Protein AF-A0A9P6AI67-F1 (afdb_monomer_lite)

Structure (mmCIF, N/CA/C/O backbone):
data_AF-A0A9P6AI67-F1
#
_entry.id   AF-A0A9P6AI67-F1
#
loop_
_atom_site.group_PDB
_atom_site.id
_atom_site.type_symbol
_atom_site.label_atom_id
_atom_site.label_alt_id
_atom_site.label_comp_id
_atom_site.label_asym_id
_atom_site.label_entity_id
_atom_site.label_seq_id
_atom_site.pdbx_PDB_ins_code
_atom_site.Cartn_x
_atom_site.Cartn_y
_atom_site.Cartn_z
_atom_site.occupancy
_atom_site.B_iso_or_equiv
_atom_site.auth_seq_id
_atom_site.auth_comp_id
_atom_site.auth_asym_id
_atom_site.auth_atom_id
_atom_site.pdbx_PDB_model_num
ATOM 1 N N . MET A 1 1 ? 10.857 50.944 24.666 1.00 53.03 1 MET A N 1
ATOM 2 C CA . MET A 1 1 ? 10.671 49.624 25.298 1.00 53.03 1 MET A CA 1
ATOM 3 C C . MET A 1 1 ? 11.563 48.684 24.524 1.00 53.03 1 MET A C 1
ATOM 5 O O . MET A 1 1 ? 11.136 48.133 23.521 1.00 53.03 1 MET A O 1
ATOM 9 N N . GLU A 1 2 ? 12.837 48.675 24.899 1.00 52.41 2 GLU A N 1
ATOM 10 C CA . GLU A 1 2 ? 13.837 47.744 24.380 1.00 52.41 2 GLU A CA 1
ATOM 11 C C . GLU A 1 2 ? 13.680 46.448 25.173 1.00 52.41 2 GLU A C 1
ATOM 13 O O . GLU A 1 2 ? 13.618 46.478 26.401 1.00 52.41 2 GLU A O 1
ATOM 18 N N . SER A 1 3 ? 13.492 45.342 24.464 1.00 63.22 3 SER A N 1
ATOM 19 C CA . SER A 1 3 ? 13.407 44.007 25.043 1.00 63.22 3 SER A CA 1
ATOM 20 C C . SER A 1 3 ? 14.804 43.406 24.981 1.00 63.22 3 SER A C 1
ATOM 22 O O . SER A 1 3 ? 15.327 43.195 23.892 1.00 63.22 3 SER A O 1
ATOM 24 N N . GLU A 1 4 ? 15.411 43.223 26.149 1.00 70.81 4 GLU A N 1
ATOM 25 C CA . GLU A 1 4 ? 16.682 42.529 26.335 1.00 70.81 4 GLU A CA 1
ATOM 26 C C . GLU A 1 4 ? 16.502 41.036 26.012 1.00 70.81 4 GLU A C 1
ATOM 28 O O . GLU A 1 4 ? 15.688 40.354 26.636 1.00 70.81 4 GLU A O 1
ATOM 33 N N . ASP A 1 5 ? 17.246 40.556 25.012 1.00 66.62 5 ASP A N 1
ATOM 34 C CA . ASP A 1 5 ? 17.444 39.138 24.710 1.00 66.62 5 ASP A CA 1
ATOM 35 C C . ASP A 1 5 ? 18.454 38.560 25.709 1.00 66.62 5 ASP A C 1
ATOM 37 O O . ASP A 1 5 ? 19.639 38.900 25.685 1.00 66.62 5 ASP A O 1
ATOM 41 N N . THR A 1 6 ? 17.986 37.677 26.589 1.00 65.44 6 THR A N 1
ATOM 42 C CA . THR A 1 6 ? 18.842 36.894 27.483 1.00 65.44 6 THR A CA 1
ATOM 43 C C . THR A 1 6 ? 19.035 35.503 26.879 1.00 65.44 6 THR A C 1
ATOM 45 O O . THR A 1 6 ? 18.182 34.628 27.026 1.00 65.44 6 THR A O 1
ATOM 48 N N . GLU A 1 7 ? 20.150 35.298 26.173 1.00 63.12 7 GLU A N 1
ATOM 49 C CA . GLU A 1 7 ? 20.658 33.962 25.840 1.00 63.12 7 GLU A CA 1
ATOM 50 C C . GLU A 1 7 ? 21.162 33.295 27.129 1.00 63.12 7 GLU A C 1
ATOM 52 O O . GLU A 1 7 ? 22.220 33.645 27.654 1.00 63.12 7 GLU A O 1
ATOM 57 N N . GLU A 1 8 ? 20.399 32.340 27.665 1.00 67.69 8 GLU A N 1
ATOM 58 C CA . GLU A 1 8 ? 20.917 31.414 28.672 1.00 67.69 8 GLU A CA 1
ATOM 59 C C . GLU A 1 8 ? 21.687 30.286 27.980 1.00 67.69 8 GLU A C 1
ATOM 61 O O . GLU A 1 8 ? 21.122 29.362 27.391 1.00 67.69 8 GLU A O 1
ATOM 66 N N . ASP A 1 9 ? 23.007 30.400 28.061 1.00 67.69 9 ASP A N 1
ATOM 67 C CA . ASP A 1 9 ? 23.987 29.422 27.614 1.00 67.69 9 ASP A CA 1
ATOM 68 C C . ASP A 1 9 ? 23.998 28.242 28.608 1.00 67.69 9 ASP A C 1
ATOM 70 O O . ASP A 1 9 ? 24.530 28.333 29.718 1.00 67.69 9 ASP A O 1
ATOM 74 N N . ILE A 1 10 ? 23.326 27.142 28.253 1.00 74.75 10 ILE A N 1
ATOM 75 C CA . ILE A 1 10 ? 23.282 25.920 29.068 1.00 74.75 10 ILE A CA 1
ATOM 76 C C . ILE A 1 10 ? 24.572 25.128 28.809 1.00 74.75 10 ILE A C 1
ATOM 78 O O . ILE A 1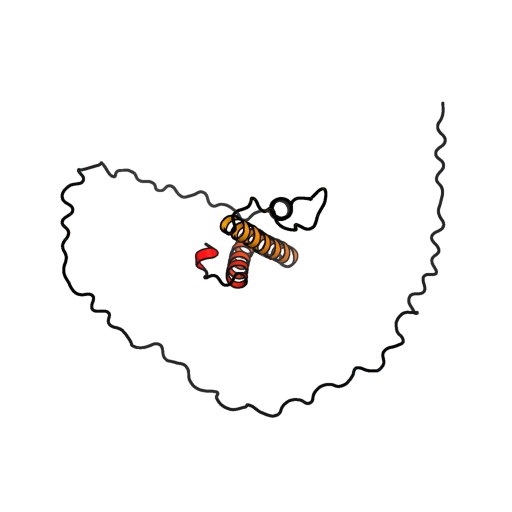 10 ? 24.757 24.630 27.693 1.00 74.75 10 ILE A O 1
ATOM 82 N N . PRO A 1 11 ? 25.451 24.930 29.809 1.00 70.38 11 PRO A N 1
ATOM 83 C CA . PRO A 1 11 ? 26.644 24.117 29.630 1.00 70.38 11 PRO A CA 1
ATOM 84 C C . PRO A 1 11 ? 26.252 22.648 29.417 1.00 70.38 11 PRO A C 1
ATOM 86 O O . PRO A 1 11 ? 25.766 21.968 30.320 1.00 70.38 11 PRO A O 1
ATOM 89 N N . MET A 1 12 ? 26.468 22.162 28.195 1.00 66.06 12 MET A N 1
ATOM 90 C CA . MET A 1 12 ? 26.442 20.741 27.848 1.00 66.06 12 MET A CA 1
ATOM 91 C C . MET A 1 12 ? 27.617 20.039 28.530 1.00 66.06 12 MET A C 1
ATOM 93 O O . MET A 1 12 ? 28.769 20.231 28.147 1.00 66.06 12 MET A O 1
ATOM 97 N N . ASP A 1 13 ? 27.304 19.227 29.533 1.00 67.44 13 ASP A N 1
ATOM 98 C CA . ASP A 1 13 ? 28.244 18.376 30.258 1.00 67.44 13 ASP A CA 1
ATOM 99 C C . ASP A 1 13 ? 28.733 17.224 29.344 1.00 67.44 13 ASP A C 1
ATOM 101 O O . ASP A 1 13 ? 27.916 16.399 28.914 1.00 67.44 13 ASP A O 1
ATOM 105 N N . PRO A 1 14 ? 30.026 17.155 28.963 1.00 65.50 14 PRO A N 1
ATOM 106 C CA . PRO A 1 14 ? 30.504 16.196 27.967 1.00 65.50 14 PRO A CA 1
ATOM 107 C C . PRO A 1 14 ? 30.883 14.817 28.536 1.00 65.50 14 PRO A C 1
ATOM 109 O O . PRO A 1 14 ? 31.347 13.964 27.778 1.00 65.50 14 PRO A O 1
ATOM 112 N N . GLU A 1 15 ? 30.672 14.541 29.825 1.00 56.88 15 GLU A N 1
ATOM 113 C CA . GLU A 1 15 ? 31.110 13.281 30.451 1.00 56.88 15 GLU A CA 1
ATOM 114 C C . GLU A 1 15 ? 30.028 12.191 30.547 1.00 56.88 15 GLU A C 1
ATOM 116 O O . GLU A 1 15 ? 29.959 11.431 31.515 1.00 56.88 15 GLU A O 1
ATOM 121 N N . LEU A 1 16 ? 29.218 12.010 29.496 1.00 57.00 16 LEU A N 1
ATOM 122 C CA . LEU A 1 16 ? 28.454 10.766 29.342 1.00 57.00 16 LEU A CA 1
ATOM 123 C C . LEU A 1 16 ? 29.352 9.666 28.754 1.00 57.00 16 LEU A C 1
ATOM 125 O O . LEU A 1 16 ? 29.384 9.388 27.552 1.00 57.00 16 LEU A O 1
ATOM 129 N N . SER A 1 17 ? 30.117 9.088 29.679 1.00 55.44 17 SER A N 1
ATOM 130 C CA . SER A 1 17 ? 30.922 7.872 29.589 1.00 55.44 17 SER A CA 1
ATOM 131 C C . SER A 1 17 ? 30.276 6.794 28.709 1.00 55.44 17 SER A C 1
ATOM 133 O O . SER A 1 17 ? 29.224 6.236 29.027 1.00 55.44 17 SER A O 1
ATOM 135 N N . LYS A 1 18 ? 30.933 6.490 27.584 1.00 55.94 18 LYS A N 1
ATOM 136 C CA . LYS A 1 18 ? 30.504 5.487 26.595 1.00 55.94 18 LYS A CA 1
ATOM 137 C C . LYS A 1 18 ? 30.860 4.047 26.984 1.00 55.94 18 LYS A C 1
ATOM 139 O O . LYS A 1 18 ? 30.523 3.129 26.243 1.00 55.94 18 LYS A O 1
ATOM 144 N N . ASP A 1 19 ? 31.454 3.834 28.157 1.00 53.12 19 ASP A N 1
ATOM 145 C CA . ASP A 1 19 ? 32.083 2.552 28.496 1.00 53.12 19 ASP A CA 1
ATOM 146 C C . ASP A 1 19 ? 31.333 1.741 29.571 1.00 53.12 19 ASP A C 1
ATOM 148 O O . ASP A 1 19 ? 31.805 0.690 29.997 1.00 53.12 19 ASP A O 1
ATOM 152 N N . SER A 1 20 ? 30.135 2.165 29.995 1.00 54.81 20 SER A N 1
ATOM 153 C CA . SER A 1 20 ? 29.427 1.533 31.126 1.00 54.81 20 SER A CA 1
ATOM 154 C C . SER A 1 20 ? 28.249 0.609 30.764 1.00 54.81 20 SER A C 1
ATOM 156 O O . SER A 1 20 ? 27.449 0.285 31.643 1.00 54.81 20 SER A O 1
ATOM 158 N N . TYR A 1 21 ? 28.108 0.142 29.518 1.00 50.09 21 TYR A N 1
ATOM 159 C CA . TYR A 1 21 ? 27.012 -0.786 29.166 1.00 50.09 21 TYR A CA 1
ATOM 160 C C . TYR A 1 21 ? 27.444 -2.007 28.347 1.00 50.09 21 TYR A C 1
ATOM 162 O O . TYR A 1 21 ? 26.708 -2.504 27.499 1.00 50.09 21 TYR A O 1
ATOM 170 N N . ILE A 1 22 ? 28.650 -2.517 28.607 1.00 57.12 22 ILE A N 1
ATOM 171 C CA . ILE A 1 22 ? 29.071 -3.846 28.145 1.00 57.12 22 ILE A CA 1
ATOM 172 C C . ILE A 1 22 ? 29.644 -4.608 29.340 1.00 57.12 22 ILE A C 1
ATOM 174 O O . ILE A 1 22 ? 30.840 -4.844 29.447 1.00 57.12 22 ILE A O 1
ATOM 178 N N . SER A 1 23 ? 28.789 -4.964 30.292 1.00 59.41 23 SER A N 1
ATOM 179 C CA . SER A 1 23 ? 29.077 -6.042 31.236 1.00 59.41 23 SER A CA 1
ATOM 180 C C . SER A 1 23 ? 27.775 -6.483 31.884 1.00 59.41 23 SER A C 1
ATOM 182 O O . SER A 1 23 ? 26.933 -5.645 32.183 1.00 59.41 23 SER A O 1
ATOM 184 N N . MET A 1 24 ? 27.653 -7.788 32.124 1.00 57.41 24 MET A N 1
ATOM 185 C CA . MET A 1 24 ? 26.503 -8.518 32.681 1.00 57.41 24 MET A CA 1
ATOM 186 C C . MET A 1 24 ? 25.534 -9.128 31.659 1.00 57.41 24 MET A C 1
ATOM 188 O O . MET A 1 24 ? 24.360 -8.807 31.674 1.00 57.41 24 MET A O 1
ATOM 192 N N . HIS A 1 25 ? 26.008 -10.062 30.824 1.00 55.72 25 HIS A N 1
ATOM 193 C CA . HIS A 1 25 ? 25.280 -11.313 30.521 1.00 55.72 25 HIS A CA 1
ATOM 194 C C . HIS A 1 25 ? 26.238 -12.344 29.881 1.00 55.72 25 HIS A C 1
ATOM 196 O O . HIS A 1 25 ? 26.369 -12.373 28.659 1.00 55.72 25 HIS A O 1
ATOM 202 N N . PRO A 1 26 ? 26.928 -13.195 30.668 1.00 58.69 26 PRO A N 1
ATOM 203 C CA . PRO A 1 26 ? 27.791 -14.247 30.135 1.00 58.69 26 PRO A CA 1
ATOM 204 C C . PRO A 1 26 ? 27.104 -15.621 30.036 1.00 58.69 26 PRO A C 1
ATOM 206 O O . PRO A 1 26 ? 27.796 -16.624 30.074 1.00 58.69 26 PRO A O 1
ATOM 209 N N . ASP A 1 27 ? 25.777 -15.702 29.889 1.00 53.28 27 ASP A N 1
ATOM 210 C CA . ASP A 1 27 ? 25.066 -16.991 29.906 1.00 53.28 27 ASP A CA 1
ATOM 211 C C . ASP A 1 27 ? 23.937 -17.053 28.874 1.00 53.28 27 ASP A C 1
ATOM 213 O O . ASP A 1 27 ? 22.783 -16.971 29.257 1.00 53.28 27 ASP A O 1
ATOM 217 N N . LEU A 1 28 ? 24.242 -17.194 27.575 1.00 51.19 28 LEU A N 1
ATOM 218 C CA . LEU A 1 28 ? 23.347 -17.825 26.577 1.00 51.19 28 LEU A CA 1
ATOM 219 C C . LEU A 1 28 ? 24.123 -18.341 25.336 1.00 51.19 28 LEU A C 1
ATOM 221 O O . LEU A 1 28 ? 23.606 -18.348 24.219 1.00 51.19 28 LEU A O 1
ATOM 225 N N . LEU A 1 29 ? 25.363 -18.822 25.504 1.00 54.88 29 LEU A N 1
ATOM 226 C CA . LEU A 1 29 ? 26.016 -19.662 24.489 1.00 54.88 29 LEU A CA 1
ATOM 227 C C . LEU A 1 29 ? 25.696 -21.136 24.774 1.00 54.88 29 LEU A C 1
ATOM 229 O O . LEU A 1 29 ? 26.468 -21.877 25.372 1.00 54.88 29 LEU A O 1
ATOM 233 N N . THR A 1 30 ? 24.527 -21.584 24.334 1.00 55.28 30 THR A N 1
ATOM 234 C CA . THR A 1 30 ? 24.307 -23.002 24.033 1.00 55.28 30 THR A CA 1
ATOM 235 C C . THR A 1 30 ? 23.730 -23.062 22.633 1.00 55.28 30 THR A C 1
ATOM 237 O O . THR A 1 30 ? 22.525 -22.986 22.415 1.00 55.28 30 THR A O 1
ATOM 240 N N . SER A 1 31 ? 24.646 -23.128 21.667 1.00 53.66 31 SER A N 1
ATOM 241 C CA . SER A 1 31 ? 24.336 -23.541 20.306 1.00 53.66 31 SER A CA 1
ATOM 242 C C . SER A 1 31 ? 23.697 -24.929 20.371 1.00 53.66 31 SER A C 1
ATOM 244 O O . SER A 1 31 ? 24.324 -25.838 20.922 1.00 53.66 31 SER A O 1
ATOM 246 N N . PRO A 1 32 ? 22.493 -25.141 19.815 1.00 70.75 32 PRO A N 1
ATOM 247 C CA . PRO A 1 32 ? 22.003 -26.492 19.612 1.00 70.75 32 PRO A CA 1
ATOM 248 C C . PRO A 1 32 ? 22.970 -27.244 18.677 1.00 70.75 32 PRO A C 1
ATOM 250 O O . PRO A 1 32 ? 23.562 -26.629 17.780 1.00 70.75 32 PRO A O 1
ATOM 253 N N . PRO A 1 33 ? 23.174 -28.555 18.885 1.00 71.31 33 PRO A N 1
ATOM 254 C CA . PRO A 1 33 ? 24.014 -29.357 18.008 1.00 71.31 33 PRO A CA 1
ATOM 255 C C . PRO A 1 33 ? 23.436 -29.375 16.582 1.00 71.31 33 PRO A C 1
ATOM 257 O O . PRO A 1 33 ? 22.210 -29.377 16.417 1.00 71.31 33 PRO A O 1
ATOM 260 N N . PRO A 1 34 ? 24.284 -29.417 15.538 1.00 60.16 34 PRO A N 1
ATOM 261 C CA . PRO A 1 34 ? 23.811 -29.612 14.177 1.00 60.16 34 PRO A CA 1
ATOM 262 C C . PRO A 1 34 ? 23.121 -30.976 14.085 1.00 60.16 34 PRO A C 1
ATOM 264 O O . PRO A 1 34 ? 23.729 -32.012 14.354 1.00 60.16 34 PRO A O 1
ATOM 267 N N . SER A 1 35 ? 21.836 -30.970 13.724 1.00 64.19 35 SER A N 1
ATOM 268 C CA . SER A 1 35 ? 21.101 -32.200 13.428 1.00 64.19 35 SER A CA 1
ATOM 269 C C . SER A 1 35 ? 21.810 -32.965 12.307 1.00 64.19 35 SER A C 1
ATOM 271 O O . SER A 1 35 ? 22.038 -32.392 11.236 1.00 64.19 35 SER A O 1
ATOM 273 N N . PRO A 1 36 ? 22.154 -34.246 12.511 1.00 57.78 36 PRO A N 1
ATOM 274 C CA . PRO A 1 36 ? 22.704 -35.065 11.454 1.00 57.78 36 PRO A CA 1
ATOM 275 C C . PRO A 1 36 ? 21.596 -35.469 10.475 1.00 57.78 36 PRO A C 1
ATOM 277 O O . PRO A 1 36 ? 20.581 -36.042 10.855 1.00 57.78 36 PRO A O 1
ATOM 280 N N . ALA A 1 37 ? 21.862 -35.195 9.200 1.00 47.56 37 ALA A N 1
ATOM 281 C CA . ALA A 1 37 ? 21.447 -35.990 8.049 1.00 47.56 37 ALA A CA 1
ATOM 282 C C . ALA A 1 37 ? 19.940 -36.268 7.857 1.00 47.56 37 ALA A C 1
ATOM 284 O O . ALA A 1 37 ? 19.425 -37.320 8.220 1.00 47.56 37 ALA A O 1
ATOM 285 N N . LEU A 1 38 ? 19.299 -35.420 7.049 1.00 47.22 38 LEU A N 1
ATOM 286 C CA . LEU A 1 38 ? 18.366 -35.893 6.020 1.00 47.22 38 LEU A CA 1
ATOM 287 C C . LEU A 1 38 ? 18.925 -35.526 4.640 1.00 47.22 38 LEU A C 1
ATOM 289 O O . LEU A 1 38 ? 18.452 -34.625 3.959 1.00 47.22 38 LEU A O 1
ATOM 293 N N . SER A 1 39 ? 19.990 -36.229 4.252 1.00 53.44 39 SER A N 1
ATOM 294 C CA . SER A 1 39 ? 20.374 -36.396 2.849 1.00 53.44 39 SER A CA 1
ATOM 295 C C . SER A 1 39 ? 19.670 -37.631 2.304 1.00 53.44 39 SER A C 1
ATOM 297 O O . SER A 1 39 ? 20.277 -38.692 2.275 1.00 53.44 39 SER A O 1
ATOM 299 N N . VAL A 1 40 ? 18.403 -37.515 1.899 1.00 56.28 40 VAL A N 1
ATOM 300 C CA . VAL A 1 40 ? 17.750 -38.492 1.013 1.00 56.28 40 VAL A CA 1
ATOM 301 C C . VAL A 1 40 ? 16.705 -37.754 0.163 1.00 56.28 40 VAL A C 1
ATOM 303 O O . VAL A 1 40 ? 15.828 -37.083 0.695 1.00 56.28 40 VAL A O 1
ATOM 306 N N . MET A 1 41 ? 16.817 -37.939 -1.155 1.00 50.19 41 MET A N 1
ATOM 307 C CA . MET A 1 41 ? 15.903 -37.549 -2.245 1.00 50.19 41 MET A CA 1
ATOM 308 C C . MET A 1 41 ? 16.116 -36.174 -2.895 1.00 50.19 41 MET A C 1
ATOM 310 O O . MET A 1 41 ? 15.227 -35.331 -2.975 1.00 50.19 41 MET A O 1
ATOM 314 N N . LEU A 1 42 ? 17.299 -36.024 -3.495 1.00 56.47 42 LEU A N 1
ATOM 315 C CA . LEU A 1 42 ? 17.361 -35.548 -4.876 1.00 56.47 42 LEU A CA 1
ATOM 316 C C . LEU A 1 42 ? 16.634 -36.583 -5.766 1.00 56.47 42 LEU A C 1
ATOM 318 O O . LEU A 1 42 ? 16.757 -37.776 -5.505 1.00 56.47 42 LEU A O 1
ATOM 322 N N . GLU A 1 43 ? 15.934 -36.108 -6.798 1.00 52.44 43 GLU A N 1
ATOM 323 C CA . GLU A 1 43 ? 15.189 -36.852 -7.838 1.00 52.44 43 GLU A CA 1
ATOM 324 C C . GLU A 1 43 ? 13.668 -36.982 -7.657 1.00 52.44 43 GLU A C 1
ATOM 326 O O . GLU A 1 43 ? 13.148 -37.957 -7.125 1.00 52.44 43 GLU A O 1
ATOM 331 N N . ARG A 1 44 ? 12.929 -36.034 -8.241 1.00 43.09 44 ARG A N 1
ATOM 332 C CA . ARG A 1 44 ? 12.163 -36.273 -9.480 1.00 43.09 44 ARG A CA 1
ATOM 333 C C . ARG A 1 44 ? 11.443 -34.989 -9.877 1.00 43.09 44 ARG A C 1
ATOM 335 O O . ARG A 1 44 ? 10.503 -34.562 -9.217 1.00 43.09 44 ARG A O 1
ATOM 342 N N . SER A 1 45 ? 11.873 -34.398 -10.985 1.00 50.41 45 SER A N 1
ATOM 343 C CA . SER A 1 45 ? 11.073 -33.430 -11.728 1.00 50.41 45 SER A CA 1
ATOM 344 C C . SER A 1 45 ? 9.774 -34.106 -12.184 1.00 50.41 45 SER A C 1
ATOM 346 O O . SER A 1 45 ? 9.858 -35.117 -12.887 1.00 50.41 45 SER A O 1
ATOM 348 N N . PRO A 1 46 ? 8.579 -33.600 -11.841 1.00 51.56 46 PRO A N 1
ATOM 349 C CA . PRO A 1 46 ? 7.381 -33.978 -12.568 1.00 51.56 46 PRO A CA 1
ATOM 350 C C . PRO A 1 46 ? 7.426 -33.291 -13.940 1.00 51.56 46 PRO A C 1
ATOM 352 O O . PRO A 1 46 ? 7.302 -32.073 -14.054 1.00 51.56 46 PRO A O 1
ATOM 355 N N . SER A 1 47 ? 7.678 -34.098 -14.971 1.00 48.22 47 SER A N 1
ATOM 356 C CA . SER A 1 47 ? 7.395 -33.775 -16.371 1.00 48.22 47 SER A CA 1
ATOM 357 C C . SER A 1 47 ? 5.928 -33.348 -16.479 1.00 48.22 47 SER A C 1
ATOM 359 O O . SER A 1 47 ? 5.032 -34.046 -16.006 1.00 48.22 47 SER A O 1
ATOM 361 N N . VAL A 1 48 ? 5.706 -32.157 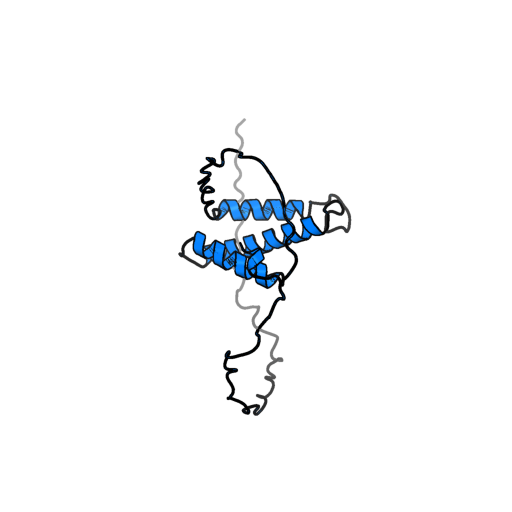-17.035 1.00 53.88 48 VAL A N 1
ATOM 362 C CA . VAL A 1 48 ? 4.383 -31.597 -17.321 1.00 53.88 48 VAL A CA 1
ATOM 363 C C . VAL A 1 48 ? 4.037 -31.983 -18.750 1.00 53.88 48 VAL A C 1
ATOM 365 O O . VAL A 1 48 ? 4.055 -31.146 -19.640 1.00 53.88 48 VAL A O 1
ATOM 368 N N . ASP A 1 49 ? 3.771 -33.264 -18.968 1.00 55.19 49 ASP A N 1
ATOM 369 C CA . ASP A 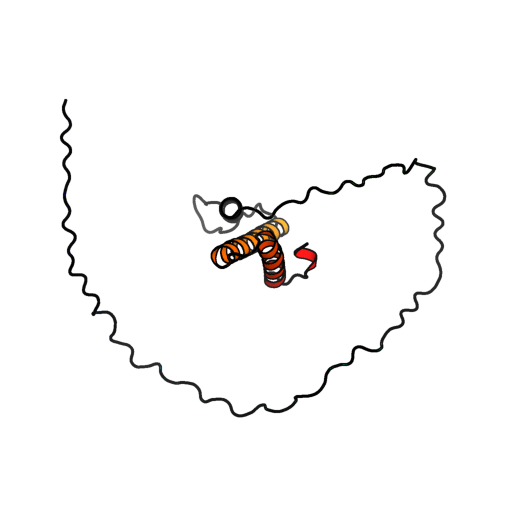1 49 ? 3.168 -33.747 -20.202 1.00 55.19 49 ASP A CA 1
ATOM 370 C C . ASP A 1 49 ? 2.046 -34.723 -19.834 1.00 55.19 49 ASP A C 1
ATOM 372 O O . ASP A 1 49 ? 2.265 -35.698 -19.116 1.00 55.19 49 ASP A O 1
ATOM 376 N N . HIS A 1 50 ? 0.858 -34.436 -20.371 1.00 52.81 50 HIS A N 1
ATOM 377 C CA . HIS A 1 50 ? -0.417 -35.159 -20.277 1.00 52.81 50 HIS A CA 1
ATOM 378 C C . HIS A 1 50 ? -1.338 -34.913 -19.074 1.00 52.81 50 HIS A C 1
ATOM 380 O O . HIS A 1 50 ? -0.896 -34.830 -17.934 1.00 52.81 50 HIS A O 1
ATOM 386 N N . ILE A 1 51 ? -2.648 -34.954 -19.404 1.00 42.56 51 ILE A N 1
ATOM 387 C CA . ILE A 1 51 ? -3.879 -34.913 -18.578 1.00 42.56 51 ILE A CA 1
ATOM 388 C C . ILE A 1 51 ? -4.471 -33.480 -18.551 1.00 42.56 51 ILE A C 1
ATOM 390 O O . ILE A 1 51 ? -3.890 -32.605 -17.927 1.00 42.56 51 ILE A O 1
ATOM 394 N N . LEU A 1 52 ? -5.581 -33.087 -19.198 1.00 51.50 52 LEU A N 1
ATOM 395 C CA . LEU A 1 52 ? -6.766 -33.699 -19.842 1.00 51.50 52 LEU A CA 1
ATOM 396 C C . LEU A 1 52 ? -7.234 -32.709 -20.937 1.00 51.50 52 LEU A C 1
ATOM 398 O O . LEU A 1 52 ? -7.230 -31.504 -20.701 1.00 51.50 52 LEU A O 1
ATOM 402 N N . ASP A 1 53 ? -7.504 -33.089 -22.185 1.00 51.53 53 ASP A N 1
ATOM 403 C CA . ASP A 1 53 ? -8.726 -33.760 -22.666 1.00 51.53 53 ASP A CA 1
ATOM 404 C C . ASP A 1 53 ? -10.010 -33.402 -21.897 1.00 51.53 53 ASP A C 1
ATOM 406 O O . ASP A 1 53 ? -10.575 -34.211 -21.167 1.00 51.53 53 ASP A O 1
ATOM 410 N N . ASN A 1 54 ? -10.457 -32.154 -22.055 1.00 46.19 54 ASN A N 1
ATOM 411 C CA . ASN A 1 54 ? -11.831 -31.765 -21.759 1.00 46.19 54 ASN A CA 1
ATOM 412 C C . ASN A 1 54 ? -12.614 -31.718 -23.071 1.00 46.19 54 ASN A C 1
ATOM 414 O O . ASN A 1 54 ? -12.752 -30.665 -23.699 1.00 46.19 54 ASN A O 1
ATOM 418 N N . GLY A 1 55 ? -13.154 -32.874 -23.453 1.00 49.66 55 GLY A N 1
ATOM 419 C CA . GLY A 1 55 ? -14.350 -32.929 -24.277 1.00 49.66 55 GLY A CA 1
ATOM 420 C C . GLY A 1 55 ? -15.485 -32.204 -23.557 1.00 49.66 55 GLY A C 1
ATOM 421 O O . GLY A 1 55 ? -16.085 -32.740 -22.628 1.00 49.66 55 GLY A O 1
ATOM 422 N N . ILE A 1 56 ? -15.767 -30.972 -23.979 1.00 44.34 56 ILE A N 1
ATOM 423 C CA . ILE A 1 56 ? -17.036 -30.310 -23.689 1.00 44.34 56 ILE A CA 1
ATOM 424 C C . ILE A 1 56 ? -17.945 -30.596 -24.875 1.00 44.34 56 ILE A C 1
ATOM 426 O O . ILE A 1 56 ? -17.660 -30.243 -26.019 1.00 44.34 56 ILE A O 1
ATOM 430 N N . LEU A 1 57 ? -18.993 -31.341 -24.546 1.00 48.28 57 LEU A N 1
ATOM 431 C CA . LEU A 1 57 ? -20.069 -31.784 -25.406 1.00 48.28 57 LEU A CA 1
ATOM 432 C C . LEU A 1 57 ? -20.741 -30.605 -26.114 1.00 48.28 57 LEU A C 1
ATOM 434 O O . LEU A 1 57 ? -20.898 -29.519 -25.564 1.00 48.28 57 LEU A O 1
ATOM 438 N N . ALA A 1 58 ? -21.136 -30.890 -27.349 1.00 46.22 58 ALA A N 1
ATOM 439 C CA . ALA A 1 58 ? -22.028 -30.097 -28.168 1.00 46.22 58 ALA A CA 1
ATOM 440 C C . ALA A 1 58 ? -23.421 -29.921 -27.534 1.00 46.22 58 ALA A C 1
ATOM 442 O O . ALA A 1 58 ? -23.841 -30.744 -26.720 1.00 46.22 58 ALA A O 1
ATOM 443 N N . ALA A 1 59 ? -24.132 -28.918 -28.066 1.00 51.25 59 ALA A N 1
ATOM 444 C CA . ALA A 1 59 ? -25.488 -28.452 -27.753 1.00 51.25 59 ALA A CA 1
ATOM 445 C C . ALA A 1 59 ? -25.558 -27.676 -26.425 1.00 51.25 59 ALA A C 1
ATOM 447 O O . ALA A 1 59 ? -25.180 -28.185 -25.383 1.00 51.25 59 ALA A O 1
ATOM 448 N N . GLU A 1 60 ? -25.968 -26.409 -26.399 1.00 52.41 60 GLU A N 1
ATOM 449 C CA . GLU A 1 60 ? -27.207 -25.895 -26.985 1.00 52.41 60 GLU A CA 1
ATOM 450 C C . GLU A 1 60 ? -26.992 -24.583 -27.762 1.00 52.41 60 GLU A C 1
ATOM 452 O O . GLU A 1 60 ? -26.367 -23.633 -27.289 1.00 52.41 60 GLU A O 1
ATOM 457 N N . GLU A 1 61 ? -27.517 -24.555 -28.988 1.00 52.31 61 GLU A N 1
ATOM 458 C CA . GLU A 1 61 ? -27.690 -23.351 -29.795 1.00 52.31 61 GLU A CA 1
ATOM 459 C C . GLU A 1 61 ? -28.831 -22.515 -29.201 1.00 52.31 61 GLU A C 1
ATOM 461 O O . GLU A 1 61 ? -29.988 -22.646 -29.600 1.00 52.31 61 GLU A O 1
ATOM 466 N N . GLU A 1 62 ? -28.522 -21.636 -28.248 1.00 54.78 62 GLU A N 1
ATOM 467 C CA . GLU A 1 62 ? -29.410 -20.510 -27.957 1.00 54.78 62 GLU A CA 1
ATOM 468 C C . GLU A 1 62 ? -29.157 -19.396 -28.974 1.00 54.78 62 GLU A C 1
ATOM 470 O O . GLU A 1 62 ? -28.272 -18.546 -28.859 1.00 54.78 62 GLU A O 1
ATOM 475 N N . ASN A 1 63 ? -29.966 -19.480 -30.024 1.00 47.69 63 ASN A N 1
ATOM 476 C CA . ASN A 1 63 ? -30.263 -18.454 -31.001 1.00 47.69 63 ASN A CA 1
ATOM 477 C C . ASN A 1 63 ? -30.738 -17.160 -30.306 1.00 47.69 63 ASN A C 1
ATOM 479 O O . ASN A 1 63 ? -31.917 -17.010 -29.984 1.00 47.69 63 ASN A O 1
ATOM 483 N N . TYR A 1 64 ? -29.824 -16.212 -30.089 1.00 49.56 64 TYR A N 1
ATOM 484 C CA . TYR A 1 64 ? -30.184 -14.816 -29.843 1.00 49.56 64 TYR A CA 1
ATOM 485 C C . TYR A 1 64 ? -30.396 -14.123 -31.186 1.00 49.56 64 TYR A C 1
ATOM 487 O O . TYR A 1 64 ? -29.513 -13.450 -31.721 1.00 49.56 64 TYR A O 1
ATOM 495 N N . ASP A 1 65 ? -31.598 -14.301 -31.720 1.00 46.94 65 ASP A N 1
ATOM 496 C CA . ASP A 1 65 ? -32.117 -13.471 -32.790 1.00 46.94 65 ASP A CA 1
ATOM 497 C C . ASP A 1 65 ? -32.055 -11.989 -32.377 1.00 46.94 65 ASP A C 1
ATOM 499 O O . ASP A 1 65 ? -32.675 -11.552 -31.407 1.00 46.94 65 ASP A O 1
ATOM 503 N N . ASN A 1 66 ? -31.365 -11.209 -33.208 1.00 55.03 66 ASN A N 1
ATOM 504 C CA . ASN A 1 66 ? -31.728 -9.833 -33.526 1.00 55.03 66 ASN A CA 1
ATOM 505 C C . ASN A 1 66 ? -31.574 -8.781 -32.405 1.00 55.03 66 ASN A C 1
ATOM 507 O O . ASN A 1 66 ? -32.551 -8.209 -31.922 1.00 55.03 66 ASN A O 1
ATOM 511 N N . PHE A 1 67 ? -30.331 -8.400 -32.102 1.00 48.94 67 PHE A N 1
ATOM 512 C CA . PHE A 1 67 ? -30.055 -7.001 -31.764 1.00 48.94 67 PHE A CA 1
ATOM 513 C C . PHE A 1 67 ? -29.573 -6.306 -33.029 1.00 48.94 67 PHE A C 1
ATOM 515 O O . PHE A 1 67 ? -28.491 -6.592 -33.535 1.00 48.94 67 PHE A O 1
ATOM 522 N N . GLY A 1 68 ? -30.458 -5.466 -33.564 1.00 53.84 68 GLY A N 1
ATOM 523 C CA . GLY A 1 68 ? -30.289 -4.785 -34.833 1.00 53.84 68 GLY A CA 1
ATOM 524 C C . GLY A 1 68 ? -28.961 -4.050 -34.955 1.00 53.84 68 GLY A C 1
ATOM 525 O O . GLY A 1 68 ? -28.368 -3.646 -33.957 1.00 53.84 68 GLY A O 1
ATOM 526 N N . ASP A 1 69 ? -28.566 -3.887 -36.216 1.00 52.97 69 ASP A N 1
ATOM 527 C CA . ASP A 1 69 ? -27.534 -3.001 -36.754 1.00 52.97 69 ASP A CA 1
ATOM 528 C C . ASP A 1 69 ? -27.432 -1.683 -35.960 1.00 52.97 69 ASP A C 1
ATOM 530 O O . ASP A 1 69 ? -28.000 -0.646 -36.309 1.00 52.97 69 ASP A O 1
ATOM 534 N N . VAL A 1 70 ? -26.721 -1.728 -34.834 1.00 61.97 70 VAL A N 1
ATOM 535 C CA . VAL A 1 70 ? -26.218 -0.555 -34.141 1.00 61.97 70 VAL A CA 1
ATOM 536 C C . VAL A 1 70 ? -24.820 -0.386 -34.687 1.00 61.97 70 VAL A C 1
ATOM 538 O O . VAL A 1 70 ? -23.928 -1.203 -34.456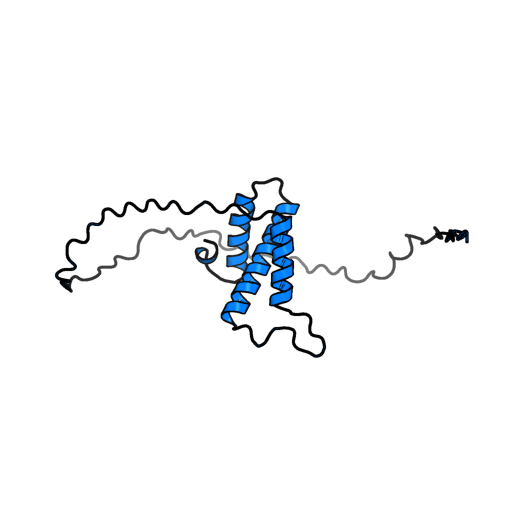 1.00 61.97 70 VAL A O 1
ATOM 541 N N . ASP A 1 71 ? -24.694 0.652 -35.499 1.00 57.06 71 ASP A N 1
ATOM 542 C CA . ASP A 1 71 ? -23.491 1.105 -36.169 1.00 57.06 71 ASP A CA 1
ATOM 543 C C . ASP A 1 71 ? -22.298 1.071 -35.192 1.00 57.06 71 ASP A C 1
ATOM 545 O O . ASP A 1 71 ? -22.055 1.994 -34.410 1.00 57.06 71 ASP A O 1
ATOM 549 N N . THR A 1 72 ? -21.566 -0.051 -35.178 1.00 57.25 72 THR A N 1
ATOM 550 C CA . THR A 1 72 ? -20.425 -0.302 -34.284 1.00 57.25 72 THR A CA 1
ATOM 551 C C . THR A 1 72 ? -19.181 0.346 -34.892 1.00 57.25 72 THR A C 1
ATOM 553 O O . THR A 1 72 ? -18.104 -0.232 -34.980 1.00 57.25 72 THR A O 1
ATOM 556 N N . SER A 1 73 ? -19.323 1.602 -35.309 1.00 56.66 73 SER A N 1
ATOM 557 C CA . SER A 1 73 ? -18.228 2.501 -35.665 1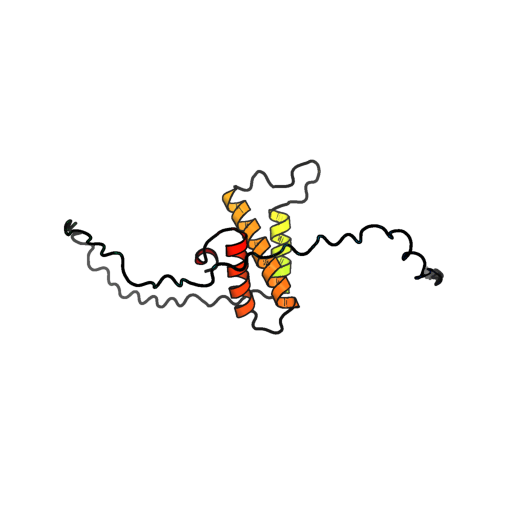.00 56.66 73 SER A CA 1
ATOM 558 C C . SER A 1 73 ? -17.766 3.290 -34.429 1.00 56.66 73 SER A C 1
ATOM 560 O O . SER A 1 73 ? -17.376 4.457 -34.500 1.00 56.66 73 SER A O 1
ATOM 562 N N . LEU A 1 74 ? -17.782 2.657 -33.257 1.00 57.75 74 LEU A N 1
ATOM 563 C CA . LEU A 1 74 ? -17.202 3.217 -32.049 1.00 57.75 74 LEU A CA 1
ATOM 564 C C . LEU A 1 74 ? -15.798 2.637 -31.888 1.00 57.75 74 LEU A C 1
ATOM 566 O O . LEU A 1 74 ? -15.535 1.771 -31.057 1.00 57.75 74 LEU A O 1
ATOM 570 N N . SER A 1 75 ? -14.887 3.127 -32.735 1.00 55.84 75 SER A N 1
ATOM 571 C CA . SER A 1 75 ? -13.437 2.962 -32.594 1.00 55.84 75 SER A CA 1
ATOM 572 C C . SER A 1 75 ? -12.972 3.652 -31.304 1.00 55.84 75 SER A C 1
ATOM 574 O O . SER A 1 75 ? -12.296 4.682 -31.305 1.00 55.84 75 SER A O 1
ATOM 576 N N . HIS A 1 76 ? -13.336 3.082 -30.162 1.00 59.75 76 HIS A N 1
ATOM 577 C CA . HIS A 1 76 ? -12.783 3.407 -28.865 1.00 59.75 76 HIS A CA 1
ATOM 578 C C . HIS A 1 76 ? -11.446 2.690 -28.713 1.00 59.75 76 HIS A C 1
ATOM 580 O O . HIS A 1 76 ? -11.251 1.841 -27.848 1.00 59.75 76 HIS A O 1
ATOM 586 N N . SER A 1 77 ? -10.455 3.137 -29.490 1.00 55.28 77 SER A N 1
ATOM 587 C CA . SER A 1 77 ? -9.080 3.142 -28.991 1.00 55.28 77 SER A CA 1
ATOM 588 C C . SER A 1 77 ? -8.982 4.216 -27.901 1.00 55.28 77 SER A C 1
ATOM 590 O O . SER A 1 77 ? -8.236 5.187 -28.005 1.00 55.28 77 SER A O 1
ATOM 592 N N . THR A 1 78 ? -9.783 4.084 -26.841 1.00 61.50 78 THR A N 1
ATOM 593 C CA . THR A 1 78 ? -9.605 4.848 -25.612 1.00 61.50 78 THR A CA 1
ATOM 594 C C . THR A 1 78 ? -8.406 4.226 -24.924 1.00 61.50 78 THR A C 1
ATOM 596 O O . THR A 1 78 ? -8.537 3.395 -24.022 1.00 61.50 78 THR A O 1
ATOM 599 N N . LYS A 1 79 ? -7.213 4.561 -25.422 1.00 70.69 79 LYS A N 1
ATOM 600 C CA . LYS A 1 79 ? -5.959 4.294 -24.727 1.00 70.69 79 LYS A CA 1
ATOM 601 C C . LYS A 1 79 ? -6.119 4.930 -23.351 1.00 70.69 79 LYS A C 1
ATOM 603 O O . LYS A 1 79 ? -6.106 6.153 -23.236 1.00 70.69 79 LYS A O 1
ATOM 608 N N . LYS A 1 80 ? -6.375 4.107 -22.329 1.00 71.62 80 LYS A N 1
ATOM 609 C CA . LYS A 1 80 ? -6.436 4.587 -20.949 1.00 71.62 80 LYS A CA 1
ATOM 610 C C . LYS A 1 80 ? -5.118 5.319 -20.688 1.00 71.62 80 LYS A C 1
ATOM 612 O O . LYS A 1 80 ? -4.070 4.771 -21.047 1.00 71.62 80 LYS A O 1
ATOM 617 N N . PRO A 1 81 ? -5.150 6.545 -20.145 1.00 77.44 81 PRO A N 1
ATOM 618 C CA . PRO A 1 81 ? -3.921 7.262 -19.862 1.00 77.44 81 PRO A CA 1
ATOM 619 C C . PRO A 1 81 ? -3.062 6.396 -18.940 1.00 77.44 81 PRO A C 1
ATOM 621 O O . PRO A 1 81 ? -3.556 5.838 -17.959 1.00 77.44 81 PRO A O 1
ATOM 624 N N . PHE A 1 82 ? -1.787 6.240 -19.296 1.00 79.12 82 PHE A N 1
ATOM 625 C CA . PHE A 1 82 ? -0.821 5.582 -18.431 1.00 79.12 82 PHE A CA 1
ATOM 626 C C . PHE A 1 82 ? -0.722 6.395 -17.139 1.00 79.12 82 PHE A C 1
ATOM 628 O O . PHE A 1 82 ? -0.325 7.559 -17.173 1.00 79.12 82 PHE A O 1
ATOM 635 N N . LEU A 1 83 ? -1.118 5.797 -16.016 1.00 83.12 83 LEU A N 1
ATOM 636 C CA . LEU A 1 83 ? -0.944 6.409 -14.706 1.00 83.12 83 LEU A CA 1
ATOM 637 C C . LEU A 1 83 ? 0.477 6.096 -14.227 1.00 83.12 83 LEU A C 1
ATOM 639 O O . LEU A 1 83 ? 0.804 4.919 -14.052 1.00 83.12 83 LEU A O 1
ATOM 643 N N . PRO A 1 84 ? 1.340 7.112 -14.051 1.00 88.75 84 PRO A N 1
ATOM 644 C CA . PRO A 1 84 ? 2.678 6.882 -13.540 1.00 88.75 84 PRO A CA 1
ATOM 645 C C . PRO A 1 84 ? 2.617 6.385 -12.093 1.00 88.75 84 PRO A C 1
ATOM 647 O O . PRO A 1 84 ? 1.657 6.636 -11.363 1.00 88.75 84 PRO A O 1
ATOM 650 N N . ALA A 1 85 ? 3.676 5.696 -11.670 1.00 91.25 85 ALA A N 1
ATOM 651 C CA . ALA A 1 85 ? 3.853 5.358 -10.265 1.00 91.25 85 ALA A CA 1
ATOM 652 C C . ALA A 1 85 ? 3.890 6.643 -9.410 1.00 91.25 85 ALA A C 1
ATOM 654 O O . ALA A 1 85 ? 4.436 7.655 -9.863 1.00 91.25 85 ALA A O 1
ATOM 655 N N . PRO A 1 86 ? 3.342 6.618 -8.181 1.00 93.25 86 PRO A N 1
ATOM 656 C CA . PRO A 1 86 ? 3.308 7.796 -7.324 1.00 93.25 86 PRO A CA 1
ATOM 657 C C . PRO A 1 86 ? 4.720 8.235 -6.930 1.00 93.25 86 PRO A C 1
ATOM 659 O O . PRO A 1 86 ? 5.636 7.409 -6.810 1.00 93.25 86 PRO A O 1
ATOM 662 N N . SER A 1 87 ? 4.903 9.535 -6.693 1.00 93.44 87 SER A N 1
ATOM 663 C CA . SER A 1 87 ? 6.164 10.035 -6.147 1.00 93.44 87 SER A CA 1
ATOM 664 C C . SER A 1 87 ? 6.361 9.554 -4.703 1.00 93.44 87 SER A C 1
ATOM 666 O O . SER A 1 87 ? 5.426 9.108 -4.036 1.00 93.44 87 SER A O 1
ATOM 668 N N . PHE A 1 88 ? 7.592 9.645 -4.195 1.00 93.25 88 PHE A N 1
ATOM 669 C CA . PHE A 1 88 ? 7.891 9.269 -2.811 1.00 93.25 88 PHE A CA 1
ATOM 670 C C . PHE A 1 88 ? 7.076 10.085 -1.794 1.00 93.25 88 PHE A C 1
ATOM 672 O O . PHE A 1 88 ? 6.546 9.523 -0.835 1.00 93.25 88 PHE A O 1
ATOM 679 N N . ASN A 1 89 ? 6.975 11.401 -2.006 1.00 95.19 89 ASN A N 1
ATOM 680 C CA . ASN A 1 89 ? 6.254 12.296 -1.102 1.00 95.19 89 ASN A CA 1
ATOM 681 C C . ASN A 1 89 ? 4.747 12.041 -1.159 1.00 95.19 89 ASN A C 1
ATOM 683 O O . ASN A 1 89 ? 4.128 11.948 -0.101 1.00 95.19 89 ASN A O 1
ATOM 687 N N . ASP A 1 90 ? 4.191 11.826 -2.356 1.00 95.88 90 ASP A N 1
ATOM 688 C CA . ASP A 1 90 ? 2.768 11.503 -2.511 1.00 95.88 90 ASP A CA 1
ATOM 689 C C . ASP A 1 90 ? 2.445 10.178 -1.824 1.00 95.88 90 ASP A C 1
ATOM 691 O O . ASP A 1 90 ? 1.537 10.111 -1.003 1.00 95.88 90 ASP A O 1
ATOM 695 N N . ALA A 1 91 ? 3.250 9.136 -2.066 1.00 95.94 91 ALA A N 1
ATOM 696 C CA . ALA A 1 91 ? 3.069 7.838 -1.425 1.00 95.94 91 ALA A CA 1
ATOM 697 C C . ALA A 1 91 ? 3.129 7.938 0.108 1.00 95.94 91 ALA A C 1
ATOM 699 O O . ALA A 1 91 ? 2.357 7.274 0.801 1.00 95.94 91 ALA A O 1
ATOM 700 N N . LYS A 1 92 ? 4.031 8.770 0.646 1.00 96.88 92 LYS A N 1
ATOM 701 C CA . LYS A 1 92 ? 4.164 8.997 2.090 1.00 96.88 92 LYS A CA 1
ATOM 702 C C . LYS A 1 92 ? 2.973 9.770 2.664 1.00 96.88 92 LYS A C 1
ATOM 704 O O . LYS A 1 92 ? 2.498 9.393 3.732 1.00 96.88 92 LYS A O 1
ATOM 709 N N . SER A 1 93 ? 2.500 10.806 1.971 1.00 97.62 93 SER A N 1
ATOM 710 C CA . SER A 1 93 ? 1.314 11.574 2.374 1.00 97.62 93 SER A CA 1
ATOM 711 C C . SER A 1 93 ? 0.073 10.687 2.365 1.00 97.62 93 SER A C 1
ATOM 713 O O . SER A 1 93 ? -0.581 10.537 3.386 1.00 97.62 93 SER A O 1
ATOM 715 N N . THR A 1 94 ? -0.179 9.977 1.263 1.00 97.31 94 THR A N 1
ATOM 716 C CA . THR A 1 94 ? -1.324 9.066 1.155 1.00 97.31 94 THR A CA 1
ATOM 717 C C . THR A 1 94 ? -1.273 7.948 2.196 1.00 97.31 94 THR A C 1
ATOM 719 O O . THR A 1 94 ? -2.308 7.539 2.713 1.00 97.31 94 THR A O 1
ATOM 722 N N . LEU A 1 95 ? -0.083 7.440 2.536 1.00 96.88 95 LEU A N 1
ATOM 723 C CA . LEU A 1 95 ? 0.059 6.450 3.604 1.00 96.88 95 LEU A CA 1
ATOM 724 C C . LEU A 1 95 ? -0.402 7.006 4.958 1.00 96.88 95 LEU A C 1
ATOM 726 O O . LEU A 1 95 ? -1.065 6.285 5.701 1.00 96.88 95 LEU A O 1
ATOM 730 N N . HIS A 1 96 ? -0.052 8.253 5.268 1.00 95.69 96 HIS A N 1
ATOM 731 C CA . HIS A 1 96 ? -0.498 8.928 6.483 1.00 95.69 96 HIS A CA 1
ATOM 732 C C . HIS A 1 96 ? -2.024 9.082 6.493 1.00 95.69 96 HIS A C 1
ATOM 734 O O . HIS A 1 96 ? -2.674 8.618 7.428 1.00 95.69 96 HIS A O 1
ATOM 740 N N . ASP A 1 97 ? -2.601 9.598 5.406 1.00 96.38 97 ASP A N 1
ATOM 741 C CA . ASP A 1 97 ? -4.050 9.805 5.281 1.00 96.38 97 ASP A CA 1
ATOM 742 C C . ASP A 1 97 ? -4.829 8.485 5.436 1.00 96.38 97 ASP A C 1
ATOM 744 O O . ASP A 1 97 ? -5.826 8.400 6.151 1.00 96.38 97 ASP A O 1
ATOM 748 N N . LEU A 1 98 ? -4.343 7.400 4.821 1.00 95.19 98 LEU A N 1
ATOM 749 C CA . LEU A 1 98 ? -4.949 6.072 4.959 1.00 95.19 98 LEU A CA 1
ATOM 750 C C . LEU A 1 98 ? -4.874 5.530 6.389 1.00 95.19 98 LEU A C 1
ATOM 752 O O . LEU A 1 98 ? -5.777 4.811 6.821 1.00 95.19 98 LEU A O 1
ATOM 756 N N . GLN A 1 99 ? -3.796 5.830 7.115 1.00 92.81 99 GLN A N 1
ATOM 757 C CA . GLN A 1 99 ? -3.661 5.431 8.513 1.00 92.81 99 GLN A CA 1
ATOM 758 C C . GLN A 1 99 ? -4.635 6.195 9.406 1.00 92.81 99 GLN A C 1
ATOM 760 O O . GLN A 1 99 ? -5.230 5.565 10.278 1.00 92.81 99 GLN A O 1
ATOM 765 N N . GLU A 1 100 ? -4.847 7.487 9.156 1.00 91.62 100 GLU A N 1
ATOM 766 C CA . GLU A 1 100 ? -5.861 8.279 9.858 1.00 91.62 100 GLU A CA 1
ATOM 767 C C . GLU A 1 100 ? -7.277 7.771 9.574 1.00 91.62 100 GLU A C 1
ATOM 769 O O . GLU A 1 100 ? -8.070 7.650 10.500 1.00 91.62 100 GLU A O 1
ATOM 774 N N . ILE A 1 101 ? -7.587 7.388 8.332 1.00 90.69 101 ILE A N 1
ATOM 775 C CA . ILE A 1 101 ? -8.897 6.803 7.996 1.00 90.69 101 ILE A CA 1
ATOM 776 C C . ILE A 1 101 ? -9.093 5.452 8.696 1.00 90.69 101 ILE A C 1
ATOM 778 O O . ILE A 1 101 ? -10.159 5.170 9.234 1.00 90.69 101 ILE A O 1
ATOM 782 N N . LEU A 1 102 ? -8.075 4.586 8.690 1.00 89.19 102 LEU A N 1
ATOM 783 C CA . LEU A 1 102 ? -8.170 3.261 9.312 1.00 89.19 102 LEU A CA 1
ATOM 784 C C . LEU A 1 102 ? -8.217 3.316 10.842 1.00 89.19 102 LEU A C 1
ATOM 786 O O . LEU A 1 102 ? -8.771 2.411 11.473 1.00 89.19 102 LEU A O 1
ATOM 790 N N . LYS A 1 103 ? -7.554 4.316 11.424 1.00 86.56 103 LYS A N 1
ATOM 791 C CA . LYS A 1 103 ? -7.317 4.468 12.862 1.00 86.56 103 LYS A CA 1
ATOM 792 C C . LYS A 1 103 ? -7.509 5.940 13.229 1.00 86.56 103 LYS A C 1
ATOM 794 O O . LYS A 1 103 ? -6.529 6.609 13.569 1.00 86.56 103 LYS A O 1
ATOM 799 N N . PRO A 1 104 ? -8.747 6.454 13.139 1.00 83.25 104 PRO A N 1
ATOM 800 C CA . PRO A 1 104 ? -9.007 7.851 13.430 1.00 83.25 104 PRO A CA 1
ATOM 801 C C . PRO A 1 104 ? -8.561 8.164 14.861 1.00 83.25 104 PRO A C 1
ATOM 803 O O . PRO A 1 104 ? -8.770 7.334 15.755 1.00 83.25 104 PRO A O 1
ATOM 806 N N . PRO A 1 105 ? -7.947 9.336 15.107 1.00 76.81 105 PRO A N 1
ATOM 807 C CA . PRO A 1 105 ? -7.585 9.757 16.451 1.00 76.81 105 PRO A CA 1
ATOM 808 C C . PRO A 1 105 ? -8.840 9.803 17.327 1.00 76.81 105 PRO A C 1
ATOM 810 O O . PRO A 1 105 ? -9.665 10.713 17.220 1.00 76.81 105 PRO A O 1
ATOM 813 N N . GLN A 1 106 ? -9.022 8.803 18.187 1.00 71.75 106 GLN A N 1
ATOM 814 C CA . GLN A 1 106 ? -10.140 8.810 19.119 1.00 71.75 106 GLN A CA 1
ATOM 815 C C . GLN A 1 106 ? -9.840 9.782 20.255 1.00 71.75 106 GLN A C 1
ATOM 817 O O . GLN A 1 106 ? -8.759 9.764 20.842 1.00 71.75 106 GLN A O 1
ATOM 822 N N . LYS A 1 107 ? -10.821 10.627 20.591 1.00 64.81 107 LYS A N 1
ATOM 823 C CA . LYS A 1 107 ? -10.721 11.531 21.744 1.00 64.81 107 LYS A CA 1
ATOM 824 C C . LYS A 1 107 ? -10.729 10.761 23.076 1.00 64.81 107 LYS A C 1
ATOM 826 O O . LYS A 1 107 ? -10.150 11.257 24.035 1.00 64.81 107 LYS A O 1
ATOM 831 N N . THR A 1 108 ? -11.330 9.562 23.135 1.00 63.22 108 THR A N 1
ATOM 832 C CA . THR A 1 108 ? -11.362 8.656 24.304 1.00 63.22 108 THR A CA 1
ATOM 833 C C . THR A 1 108 ? -11.685 7.200 23.899 1.00 63.22 108 THR A C 1
ATOM 835 O O . THR A 1 108 ? -12.434 6.984 22.954 1.00 63.22 108 THR A O 1
ATOM 838 N N . GLY A 1 109 ? -11.195 6.206 24.662 1.00 66.38 109 GLY A N 1
ATOM 839 C CA . GLY A 1 109 ? -11.720 4.823 24.681 1.00 66.38 109 GLY A CA 1
ATOM 840 C C . GLY A 1 109 ? -10.924 3.732 23.920 1.00 66.38 109 GLY A C 1
ATOM 841 O O . GLY A 1 109 ? -10.087 4.038 23.074 1.00 66.38 109 GLY A O 1
ATOM 842 N N . PRO A 1 110 ? -11.149 2.434 24.235 1.00 52.97 110 PRO A N 1
ATOM 843 C CA . PRO A 1 110 ? -10.527 1.306 23.542 1.00 52.97 110 PRO A CA 1
ATOM 844 C C . PRO A 1 110 ? -11.322 0.915 22.284 1.00 52.97 110 PRO A C 1
ATOM 846 O O . PRO A 1 110 ? -12.238 0.098 22.337 1.00 52.97 110 PRO A O 1
ATOM 849 N N . GLY A 1 111 ? -10.941 1.478 21.138 1.00 61.56 111 GLY A N 1
ATOM 850 C CA . GLY A 1 111 ? -11.465 1.108 19.822 1.00 61.56 111 GLY A CA 1
ATOM 851 C C . GLY A 1 111 ? -10.469 1.476 18.725 1.00 61.56 111 GLY A C 1
ATOM 852 O O . GLY A 1 111 ? -10.480 2.575 18.204 1.00 61.56 111 GLY A O 1
ATOM 853 N N . TYR A 1 112 ? -9.559 0.572 18.366 1.00 65.44 112 TYR A N 1
ATOM 854 C CA . TYR A 1 112 ? -8.476 0.875 17.415 1.00 65.44 112 TYR A CA 1
ATOM 855 C C . TYR A 1 112 ? -8.933 0.976 15.944 1.00 65.44 112 TYR A C 1
ATOM 857 O O . TYR A 1 112 ? -8.125 1.255 15.063 1.00 65.44 112 TYR A O 1
ATOM 865 N N . LYS A 1 113 ? -10.206 0.685 15.659 1.00 67.69 113 LYS A N 1
ATOM 866 C CA . LYS A 1 113 ? -10.767 0.566 14.309 1.00 67.69 113 LYS A CA 1
ATOM 867 C C . LYS A 1 113 ? -12.110 1.286 14.259 1.00 67.69 113 LYS A C 1
ATOM 869 O O . LYS A 1 113 ? -12.908 1.125 15.180 1.00 67.69 113 LYS A O 1
ATOM 874 N N . ASP A 1 114 ? -12.336 2.047 13.193 1.00 70.31 114 ASP A N 1
ATOM 875 C CA . ASP A 1 114 ? -13.622 2.688 12.920 1.00 70.31 114 ASP A CA 1
ATOM 876 C C . ASP A 1 114 ? -14.710 1.614 12.691 1.00 70.31 114 ASP A C 1
ATOM 878 O O . ASP A 1 114 ? -14.582 0.825 11.747 1.00 70.31 114 ASP A O 1
ATOM 882 N N . PRO A 1 115 ? -15.745 1.523 13.551 1.00 74.31 115 PRO A N 1
ATOM 883 C CA . PRO A 1 115 ? -16.820 0.547 13.392 1.00 74.31 115 PRO A CA 1
ATOM 884 C C . PRO A 1 115 ? -17.728 0.837 12.187 1.00 74.31 115 PRO A C 1
ATOM 886 O O . PRO A 1 115 ? -18.443 -0.068 11.753 1.00 74.31 115 PRO A O 1
ATOM 889 N N . GLU A 1 116 ? -17.713 2.055 11.637 1.00 83.00 116 GLU A N 1
ATOM 890 C CA . GLU A 1 116 ? -18.532 2.429 10.475 1.00 83.00 116 GLU A CA 1
ATOM 891 C C . GLU A 1 116 ? -17.907 1.965 9.151 1.00 83.00 116 GLU A C 1
ATOM 893 O O . GLU A 1 116 ? -18.584 1.868 8.121 1.00 83.00 116 GLU A O 1
ATOM 898 N N . LEU A 1 117 ? -16.620 1.608 9.169 1.00 86.31 117 LEU A N 1
ATOM 899 C CA . LEU A 1 117 ? -15.919 1.148 7.985 1.00 86.31 117 LEU A CA 1
ATOM 900 C C . LEU A 1 117 ? -16.208 -0.337 7.728 1.00 86.31 117 LEU A C 1
ATOM 902 O O . LEU A 1 117 ? -15.711 -1.229 8.417 1.00 86.31 117 LEU A O 1
ATOM 906 N N . GLY A 1 118 ? -16.986 -0.622 6.681 1.00 91.06 118 GLY A N 1
ATOM 907 C CA . GLY A 1 118 ? -17.302 -1.997 6.293 1.00 91.06 118 GLY A CA 1
ATOM 908 C C . GLY A 1 118 ? -16.044 -2.858 6.092 1.00 91.06 118 GLY A C 1
ATOM 909 O O . GLY A 1 118 ? -15.065 -2.413 5.491 1.00 91.06 118 GLY A O 1
ATOM 910 N N . LEU A 1 119 ? -16.087 -4.120 6.536 1.00 89.00 119 LEU A N 1
ATOM 911 C CA . LEU A 1 119 ? -14.930 -5.036 6.553 1.00 89.00 119 LEU A CA 1
ATOM 912 C C . LEU A 1 119 ? -14.204 -5.150 5.200 1.00 89.00 119 LEU A C 1
ATOM 914 O O . LEU A 1 119 ? -12.978 -5.242 5.154 1.00 89.00 119 LEU A O 1
ATOM 918 N N . MET A 1 120 ? -14.946 -5.115 4.087 1.00 89.75 120 MET A N 1
ATOM 919 C CA . MET A 1 120 ? -14.352 -5.137 2.744 1.00 89.75 120 MET A CA 1
ATOM 920 C C . MET A 1 120 ? -13.539 -3.872 2.442 1.00 89.75 120 MET A C 1
ATOM 922 O O . MET A 1 120 ? -12.439 -3.965 1.895 1.00 89.75 120 MET A O 1
ATOM 926 N N . TYR A 1 121 ? -14.056 -2.697 2.809 1.00 90.69 121 TYR A N 1
ATOM 927 C CA . TYR A 1 121 ? -13.346 -1.430 2.644 1.00 90.69 121 TYR A CA 1
ATOM 928 C C . TYR A 1 121 ? -12.118 -1.387 3.542 1.00 90.69 121 TYR A C 1
ATOM 930 O O . TYR A 1 121 ? -11.033 -1.062 3.065 1.00 90.69 121 TYR A O 1
ATOM 938 N N . GLN A 1 122 ? -12.258 -1.819 4.795 1.00 91.38 122 GLN A N 1
ATOM 939 C CA . GLN A 1 122 ? -11.144 -1.916 5.728 1.00 91.38 122 GLN A CA 1
ATOM 940 C C . GLN A 1 122 ? -10.013 -2.794 5.179 1.00 91.38 122 GLN A C 1
ATOM 942 O O . GLN A 1 122 ? -8.873 -2.340 5.115 1.00 91.38 122 GLN A O 1
ATOM 947 N N . GLY A 1 123 ? -10.323 -4.004 4.703 1.00 91.81 123 GLY A N 1
ATOM 948 C CA . GLY A 1 123 ? -9.316 -4.895 4.121 1.00 91.81 123 GLY A CA 1
ATOM 949 C C . GLY A 1 123 ? -8.630 -4.299 2.885 1.00 91.81 123 GLY A C 1
ATOM 950 O O . GLY A 1 123 ? -7.428 -4.485 2.684 1.00 91.81 123 GLY A O 1
ATOM 951 N N . ARG A 1 124 ? -9.364 -3.528 2.072 1.00 93.38 124 ARG A N 1
ATOM 952 C CA . ARG A 1 124 ? -8.793 -2.823 0.917 1.00 93.38 124 ARG A CA 1
ATOM 953 C C . ARG A 1 124 ? -7.844 -1.700 1.342 1.00 93.38 124 ARG A C 1
ATOM 955 O O . ARG A 1 124 ? -6.760 -1.596 0.772 1.00 93.38 124 ARG A O 1
ATOM 962 N N . LEU A 1 125 ? -8.214 -0.890 2.334 1.00 94.75 125 LEU A N 1
ATOM 963 C CA . LEU A 1 125 ? -7.340 0.168 2.853 1.00 94.75 125 LEU A CA 1
ATOM 964 C C . LEU A 1 125 ? -6.098 -0.422 3.538 1.00 94.75 125 LEU A C 1
ATOM 966 O O . LEU A 1 125 ? -4.991 0.059 3.308 1.00 94.75 125 LEU A O 1
ATOM 970 N N . GLU A 1 126 ? -6.245 -1.498 4.316 1.00 94.00 126 GLU A N 1
ATOM 971 C CA . GLU A 1 126 ? -5.113 -2.199 4.942 1.00 94.00 126 GLU A CA 1
ATOM 972 C C . GLU A 1 126 ? -4.127 -2.722 3.880 1.00 94.00 126 GLU A C 1
ATOM 974 O O . GLU A 1 126 ? -2.912 -2.571 4.018 1.00 94.00 126 GLU A O 1
ATOM 979 N N . MET A 1 127 ? -4.635 -3.254 2.766 1.00 95.00 127 MET A N 1
ATOM 980 C CA . MET A 1 127 ? -3.809 -3.670 1.631 1.00 95.00 127 MET A CA 1
ATOM 981 C C . MET A 1 127 ? -3.088 -2.495 0.958 1.00 95.00 127 MET A C 1
ATOM 983 O O . MET A 1 127 ? -1.902 -2.611 0.642 1.00 95.00 127 MET A O 1
ATOM 987 N N . MET A 1 128 ? -3.767 -1.358 0.768 1.00 96.12 128 MET A N 1
ATOM 988 C CA . MET A 1 128 ? -3.141 -0.136 0.248 1.00 96.12 128 MET A CA 1
ATOM 989 C C . MET A 1 128 ? -2.014 0.348 1.171 1.00 96.12 128 MET A C 1
ATOM 991 O O . MET A 1 128 ? -0.934 0.692 0.693 1.00 96.12 128 MET A O 1
ATOM 995 N N . VAL A 1 129 ? -2.216 0.294 2.491 1.00 96.62 129 VAL A N 1
ATOM 996 C CA . VAL A 1 129 ? -1.188 0.622 3.491 1.00 96.62 129 VAL A CA 1
ATOM 997 C C . VAL A 1 129 ? 0.023 -0.309 3.386 1.00 96.62 129 VAL A C 1
ATOM 999 O O . VAL A 1 129 ? 1.163 0.162 3.441 1.00 96.62 129 VAL A O 1
ATOM 1002 N N . ILE A 1 130 ? -0.187 -1.619 3.221 1.00 96.50 130 ILE A N 1
ATOM 1003 C CA . ILE A 1 130 ? 0.907 -2.589 3.036 1.00 96.50 130 ILE A CA 1
ATOM 1004 C C . ILE A 1 130 ? 1.691 -2.273 1.758 1.00 96.50 130 ILE A C 1
ATOM 1006 O O . ILE A 1 130 ? 2.921 -2.186 1.799 1.00 96.50 130 ILE A O 1
ATOM 1010 N N . LEU A 1 131 ? 0.989 -2.054 0.643 1.00 96.62 131 LEU A N 1
ATOM 1011 C CA . LEU A 1 131 ? 1.594 -1.706 -0.641 1.00 96.62 131 LEU A CA 1
ATOM 1012 C C . LEU A 1 131 ? 2.453 -0.441 -0.539 1.00 96.62 131 LEU A C 1
ATOM 1014 O O . LEU A 1 131 ? 3.629 -0.476 -0.899 1.00 96.62 131 LEU A O 1
ATOM 1018 N N . LEU A 1 132 ? 1.905 0.653 -0.007 1.00 96.81 132 LEU A N 1
ATOM 1019 C CA . LEU A 1 132 ? 2.630 1.921 0.105 1.00 96.81 132 LEU A CA 1
ATOM 1020 C C . LEU A 1 132 ? 3.855 1.805 1.017 1.00 96.81 132 LEU A C 1
ATOM 1022 O O . LEU A 1 132 ? 4.915 2.329 0.682 1.00 96.81 132 LEU A O 1
ATOM 1026 N N . ASN A 1 133 ? 3.761 1.063 2.123 1.00 96.44 133 ASN A N 1
ATOM 1027 C CA . ASN A 1 133 ? 4.918 0.802 2.981 1.00 96.44 133 ASN A CA 1
ATOM 1028 C C . ASN A 1 133 ? 6.040 0.063 2.240 1.00 96.44 133 ASN A C 1
ATOM 1030 O O . ASN A 1 133 ? 7.212 0.425 2.375 1.00 96.44 133 ASN A O 1
ATOM 1034 N N . LEU A 1 134 ? 5.698 -0.971 1.467 1.00 95.62 134 LEU A N 1
ATOM 1035 C CA . LEU A 1 134 ? 6.667 -1.719 0.663 1.00 95.62 134 LEU A CA 1
ATOM 1036 C C . LEU A 1 134 ? 7.275 -0.839 -0.432 1.00 95.62 134 LEU A C 1
ATOM 1038 O O . LEU A 1 134 ? 8.493 -0.844 -0.610 1.00 95.62 134 LEU A O 1
ATOM 1042 N N . TYR A 1 135 ? 6.449 -0.041 -1.108 1.00 95.62 135 TYR A N 1
ATOM 1043 C CA . TYR A 1 135 ? 6.877 0.890 -2.149 1.00 95.62 135 TYR A CA 1
ATOM 1044 C C . TYR A 1 135 ? 7.861 1.939 -1.623 1.00 95.62 135 TYR A C 1
ATOM 1046 O O . TYR A 1 135 ? 8.972 2.056 -2.136 1.00 95.62 135 TYR A O 1
ATOM 1054 N N . ILE A 1 136 ? 7.519 2.627 -0.532 1.00 95.31 136 ILE A N 1
ATOM 1055 C CA . ILE A 1 136 ? 8.379 3.633 0.113 1.00 95.31 136 ILE A CA 1
ATOM 1056 C C . ILE A 1 136 ? 9.717 3.019 0.545 1.00 95.31 136 ILE A C 1
ATOM 1058 O O . ILE A 1 136 ? 10.768 3.636 0.358 1.00 95.31 136 ILE A O 1
ATOM 1062 N N . LYS A 1 137 ? 9.705 1.803 1.109 1.00 93.50 137 LYS A N 1
ATOM 1063 C CA . LYS A 1 137 ? 10.936 1.080 1.470 1.00 93.50 137 LYS A CA 1
ATOM 1064 C C . LYS A 1 137 ? 11.777 0.752 0.238 1.00 93.50 137 LYS A C 1
ATOM 1066 O O . LYS A 1 137 ? 12.988 0.962 0.265 1.00 93.50 137 LYS A O 1
ATOM 1071 N N . SER A 1 138 ? 11.141 0.292 -0.838 1.00 92.94 138 SER A N 1
ATOM 1072 C CA . SER A 1 138 ? 11.822 -0.025 -2.093 1.00 92.94 138 SER A CA 1
ATOM 1073 C C . SER A 1 138 ? 12.462 1.208 -2.734 1.00 92.94 138 SER A C 1
ATOM 1075 O O . SER A 1 138 ? 13.563 1.091 -3.262 1.00 92.94 138 SER A O 1
ATOM 1077 N N . LEU A 1 139 ? 11.818 2.377 -2.667 1.00 91.44 139 LEU A N 1
ATOM 1078 C CA . LEU A 1 139 ? 12.366 3.626 -3.206 1.00 91.44 139 LEU A CA 1
ATOM 1079 C C . LEU A 1 139 ? 13.596 4.126 -2.436 1.00 91.44 139 LEU A C 1
ATOM 1081 O O . LEU A 1 139 ? 14.502 4.689 -3.036 1.00 91.44 139 LEU A O 1
ATOM 1085 N N . LYS A 1 140 ? 13.659 3.917 -1.114 1.00 87.06 140 LYS A N 1
ATOM 1086 C CA . LYS A 1 140 ? 14.821 4.332 -0.305 1.00 87.06 140 LYS A CA 1
ATOM 1087 C C . LYS A 1 140 ? 16.070 3.489 -0.560 1.00 87.06 140 LYS A C 1
ATOM 1089 O O . LYS A 1 140 ? 17.176 3.980 -0.374 1.00 87.06 140 LYS A O 1
ATOM 1094 N N . GLY A 1 141 ? 15.889 2.216 -0.912 1.00 77.94 141 GLY A N 1
ATOM 1095 C CA . GLY A 1 141 ? 16.983 1.256 -1.078 1.00 77.94 141 GLY A CA 1
ATOM 1096 C C . GLY A 1 141 ? 17.429 1.038 -2.523 1.00 77.94 141 GLY A C 1
ATOM 1097 O O . GLY A 1 141 ? 18.363 0.274 -2.749 1.00 77.94 141 GLY A O 1
ATOM 1098 N N . CYS A 1 142 ? 16.763 1.650 -3.505 1.00 67.56 142 CYS A N 1
ATOM 1099 C CA . CYS A 1 142 ? 16.982 1.339 -4.911 1.00 67.56 142 CYS A CA 1
ATOM 1100 C C . CYS A 1 142 ? 17.048 2.615 -5.758 1.00 67.56 142 CYS A C 1
ATOM 1102 O O . CYS A 1 142 ? 16.085 3.370 -5.813 1.00 67.56 142 CYS A O 1
ATOM 1104 N N . ASN A 1 143 ? 18.139 2.794 -6.511 1.00 68.12 143 ASN A N 1
ATOM 1105 C CA . ASN A 1 143 ? 18.258 3.820 -7.564 1.00 68.12 143 ASN A CA 1
ATOM 1106 C C . ASN A 1 143 ? 17.506 3.421 -8.858 1.00 68.12 143 ASN A C 1
ATOM 1108 O O . ASN A 1 143 ? 17.774 3.955 -9.932 1.00 68.12 143 ASN A O 1
ATOM 1112 N N . GLY A 1 144 ? 16.634 2.411 -8.780 1.00 67.06 144 GLY A N 1
ATOM 1113 C CA . GLY A 1 144 ? 15.925 1.829 -9.915 1.00 67.06 144 GLY A CA 1
ATOM 1114 C C . GLY A 1 144 ? 14.697 2.632 -10.353 1.00 67.06 144 GLY A C 1
ATOM 1115 O O . GLY A 1 144 ? 14.275 3.587 -9.708 1.00 67.06 144 GLY A O 1
ATOM 1116 N N . SER A 1 145 ? 14.093 2.210 -11.466 1.00 83.19 145 SER A N 1
ATOM 1117 C CA . SER A 1 145 ? 12.870 2.820 -12.003 1.00 83.19 145 SER A CA 1
ATOM 1118 C C . SER A 1 145 ? 11.697 2.721 -11.018 1.00 83.19 145 SER A C 1
ATOM 1120 O O . SER A 1 145 ? 11.366 1.632 -10.541 1.00 83.19 145 SER A O 1
ATOM 1122 N N . THR A 1 146 ? 11.014 3.845 -10.774 1.00 87.56 146 THR A N 1
ATOM 1123 C CA . THR A 1 146 ? 9.821 3.936 -9.909 1.00 87.56 146 THR A CA 1
ATOM 1124 C C . THR A 1 146 ? 8.693 3.013 -10.373 1.00 87.56 146 THR A C 1
ATOM 1126 O O . THR A 1 146 ? 8.020 2.390 -9.554 1.00 87.56 146 THR A O 1
ATOM 1129 N N . ALA A 1 147 ? 8.527 2.842 -11.686 1.00 87.12 147 ALA A N 1
ATOM 1130 C CA . ALA A 1 147 ? 7.524 1.948 -12.262 1.00 87.12 147 ALA A CA 1
ATOM 1131 C C . ALA A 1 147 ? 7.821 0.464 -11.978 1.00 87.12 147 ALA A C 1
ATOM 1133 O O . ALA A 1 147 ? 6.913 -0.316 -11.671 1.00 87.12 147 ALA A O 1
ATOM 1134 N N . ALA A 1 148 ? 9.099 0.074 -12.044 1.00 88.88 148 ALA A N 1
ATOM 1135 C CA . ALA A 1 148 ? 9.521 -1.284 -11.717 1.00 88.88 148 ALA A CA 1
ATOM 1136 C C . ALA A 1 148 ? 9.331 -1.565 -10.222 1.00 88.88 148 ALA A C 1
ATOM 1138 O O . ALA A 1 148 ? 8.782 -2.607 -9.864 1.00 88.88 148 ALA A O 1
ATOM 1139 N N . ALA A 1 149 ? 9.704 -0.608 -9.363 1.00 92.12 149 ALA A N 1
ATOM 1140 C CA . ALA A 1 149 ? 9.471 -0.695 -7.925 1.00 92.12 149 ALA A CA 1
ATOM 1141 C C . ALA A 1 149 ? 7.977 -0.863 -7.615 1.00 92.12 149 ALA A C 1
ATOM 1143 O O . ALA A 1 149 ? 7.614 -1.798 -6.910 1.00 92.12 149 ALA A O 1
ATOM 1144 N N . TRP A 1 150 ? 7.107 -0.043 -8.212 1.00 93.25 150 TRP A N 1
ATOM 1145 C CA . TRP A 1 150 ? 5.655 -0.119 -8.019 1.00 93.25 150 TRP A CA 1
ATOM 1146 C C . TRP A 1 150 ? 5.075 -1.494 -8.381 1.00 93.25 150 TRP A C 1
ATOM 1148 O O . TRP A 1 150 ? 4.372 -2.125 -7.584 1.00 93.25 150 TRP A O 1
ATOM 1158 N N . THR A 1 151 ? 5.429 -1.999 -9.565 1.00 92.31 151 THR A N 1
ATOM 1159 C CA . THR A 1 151 ? 4.979 -3.312 -10.055 1.00 92.31 151 THR A CA 1
ATOM 1160 C C . THR A 1 151 ? 5.495 -4.445 -9.168 1.00 92.31 151 THR A C 1
ATOM 1162 O O . THR A 1 151 ? 4.767 -5.374 -8.831 1.00 92.31 151 THR A O 1
ATOM 1165 N N . HIS A 1 152 ? 6.749 -4.365 -8.732 1.00 92.88 152 HIS A N 1
ATOM 1166 C CA . HIS A 1 152 ? 7.323 -5.372 -7.850 1.00 92.88 152 HIS A CA 1
ATOM 1167 C C . HIS A 1 152 ? 6.651 -5.369 -6.468 1.00 92.88 152 HIS A C 1
ATOM 1169 O O . HIS A 1 152 ? 6.265 -6.420 -5.953 1.00 92.88 152 HIS A O 1
ATOM 1175 N N . THR A 1 153 ? 6.450 -4.191 -5.875 1.00 94.94 153 THR A N 1
ATOM 1176 C CA . THR A 1 153 ? 5.866 -4.074 -4.534 1.00 94.94 153 THR A CA 1
ATOM 1177 C C . THR A 1 153 ? 4.382 -4.412 -4.494 1.00 94.94 153 THR A C 1
ATOM 1179 O O . THR A 1 153 ? 3.929 -4.947 -3.486 1.00 94.94 153 THR A O 1
ATOM 1182 N N . SER A 1 154 ? 3.637 -4.187 -5.580 1.00 94.44 154 SER A N 1
ATOM 1183 C CA . SER A 1 154 ? 2.237 -4.630 -5.692 1.00 94.44 154 SER A CA 1
ATOM 1184 C C . SER A 1 154 ? 2.114 -6.153 -5.688 1.00 94.44 154 SER A C 1
ATOM 1186 O O . SER A 1 154 ? 1.271 -6.695 -4.972 1.00 94.44 154 SER A O 1
ATOM 1188 N N . LEU A 1 155 ? 3.016 -6.861 -6.374 1.00 94.44 155 LEU A N 1
ATOM 1189 C CA . LEU A 1 155 ? 3.085 -8.324 -6.322 1.00 94.44 155 LEU A CA 1
ATOM 1190 C C . LEU A 1 155 ? 3.443 -8.840 -4.922 1.00 94.44 155 LEU A C 1
ATOM 1192 O O . LEU A 1 155 ? 2.825 -9.794 -4.442 1.00 94.44 155 LEU A O 1
ATOM 1196 N N . ILE A 1 156 ? 4.406 -8.206 -4.243 1.00 94.94 156 ILE A N 1
ATOM 1197 C CA . ILE A 1 156 ? 4.757 -8.565 -2.858 1.00 94.94 156 ILE A CA 1
ATOM 1198 C C . ILE A 1 156 ? 3.567 -8.324 -1.926 1.00 94.94 156 ILE A C 1
ATOM 1200 O O . ILE A 1 156 ? 3.258 -9.191 -1.111 1.00 94.94 156 ILE A O 1
ATOM 1204 N N . ALA A 1 157 ? 2.882 -7.186 -2.057 1.00 94.69 157 ALA A N 1
ATOM 1205 C CA . ALA A 1 157 ? 1.712 -6.862 -1.248 1.00 94.69 157 ALA A CA 1
ATOM 1206 C C . ALA A 1 157 ? 0.593 -7.892 -1.450 1.00 94.69 157 ALA A C 1
ATOM 1208 O O . ALA A 1 157 ? 0.078 -8.419 -0.466 1.00 94.69 157 ALA A O 1
ATOM 1209 N N . ALA A 1 158 ? 0.279 -8.247 -2.702 1.00 93.50 158 ALA A N 1
ATOM 1210 C CA . ALA A 1 158 ? -0.712 -9.274 -3.031 1.00 93.50 158 ALA A CA 1
ATOM 1211 C C . ALA A 1 158 ? -0.364 -10.635 -2.401 1.00 93.50 158 ALA A C 1
ATOM 1213 O O . ALA A 1 158 ? -1.223 -11.288 -1.802 1.00 93.50 158 ALA A O 1
ATOM 1214 N N . LYS A 1 159 ? 0.914 -11.031 -2.459 1.00 93.44 159 LYS A N 1
ATOM 1215 C CA . LYS A 1 159 ? 1.402 -12.255 -1.811 1.00 93.44 159 LYS A CA 1
ATOM 1216 C C . LYS A 1 159 ? 1.285 -12.184 -0.285 1.00 93.44 159 LYS A C 1
ATOM 1218 O O . LYS A 1 159 ? 0.869 -13.162 0.330 1.00 93.44 159 LYS A O 1
ATOM 1223 N N . ALA A 1 160 ? 1.618 -11.044 0.322 1.00 91.19 160 ALA A N 1
ATOM 1224 C CA . ALA A 1 160 ? 1.561 -10.845 1.771 1.00 91.19 160 ALA A CA 1
ATOM 1225 C C . ALA A 1 160 ? 0.133 -10.960 2.331 1.00 91.19 160 ALA A C 1
ATOM 1227 O O . ALA A 1 160 ? -0.046 -11.434 3.448 1.00 91.19 160 ALA A O 1
ATOM 1228 N N . VAL A 1 161 ? -0.882 -10.590 1.545 1.00 92.00 161 VAL A N 1
ATOM 1229 C CA . VAL A 1 161 ? -2.301 -10.744 1.918 1.00 92.00 161 VAL A CA 1
ATOM 1230 C C . VAL A 1 161 ? -2.895 -12.108 1.527 1.00 92.00 161 VAL A C 1
ATOM 1232 O O . VAL A 1 161 ? -4.103 -12.309 1.645 1.00 92.00 161 VAL A O 1
ATOM 1235 N N . GLY A 1 162 ? -2.076 -13.049 1.040 1.00 90.62 162 GLY A N 1
ATOM 1236 C CA . GLY A 1 162 ? -2.516 -14.395 0.655 1.00 90.62 162 GLY A CA 1
ATOM 1237 C C . GLY A 1 162 ? -3.400 -14.429 -0.595 1.00 9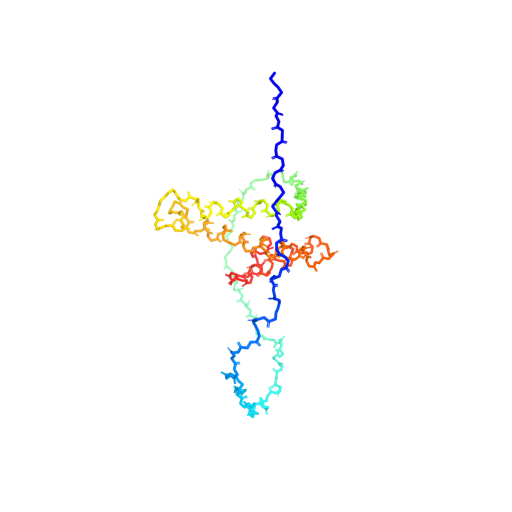0.62 162 GLY A C 1
ATOM 1238 O O . GLY A 1 162 ? -4.249 -15.311 -0.733 1.00 90.62 162 GLY A O 1
ATOM 1239 N N . LYS A 1 163 ? -3.253 -13.455 -1.499 1.00 86.56 163 LYS A N 1
ATOM 1240 C CA . LYS A 1 163 ? -4.049 -13.341 -2.728 1.00 86.56 163 LYS A CA 1
ATOM 1241 C C . LYS A 1 163 ? -3.183 -13.579 -3.965 1.00 86.56 163 LYS A C 1
ATOM 1243 O O . LYS A 1 163 ? -1.958 -13.493 -3.928 1.00 86.56 163 LYS A O 1
ATOM 1248 N N . GLY A 1 164 ? -3.840 -13.918 -5.073 1.00 82.56 164 GLY A N 1
ATOM 1249 C CA . GLY A 1 164 ? -3.165 -14.198 -6.337 1.00 82.56 164 GLY A CA 1
ATOM 1250 C C . GLY A 1 164 ? -2.661 -12.931 -7.049 1.00 82.56 164 GLY A C 1
ATOM 1251 O O . GLY A 1 164 ? -3.083 -11.823 -6.714 1.00 82.56 164 GLY A O 1
ATOM 1252 N N . PRO A 1 165 ? -1.823 -13.078 -8.095 1.00 80.25 165 PRO A N 1
ATOM 1253 C CA . PRO A 1 165 ? -1.274 -11.954 -8.864 1.00 80.25 165 PRO A CA 1
ATOM 1254 C C . PRO A 1 165 ? -2.321 -11.053 -9.534 1.00 80.25 165 PRO A C 1
ATOM 1256 O O . PRO A 1 165 ? -2.007 -9.925 -9.895 1.00 80.25 165 PRO A O 1
ATOM 1259 N N . TRP A 1 166 ? -3.558 -11.531 -9.704 1.00 79.88 166 TRP A N 1
ATOM 1260 C CA . TRP A 1 166 ? -4.675 -10.752 -10.251 1.00 79.88 166 TRP A CA 1
ATOM 1261 C C . TRP A 1 166 ? -5.001 -9.506 -9.420 1.00 79.88 166 TRP A C 1
ATOM 1263 O O . TRP A 1 166 ? -5.566 -8.559 -9.948 1.00 79.88 166 TRP A O 1
ATOM 1273 N N . LEU A 1 167 ? -4.619 -9.497 -8.142 1.00 82.88 167 LEU A N 1
ATOM 1274 C CA . LEU A 1 167 ? -4.817 -8.368 -7.240 1.00 82.88 167 LEU A CA 1
ATOM 1275 C C . LEU A 1 167 ? -3.770 -7.255 -7.417 1.00 82.88 167 LEU A C 1
ATOM 1277 O O . LEU A 1 167 ? -3.974 -6.142 -6.947 1.00 82.88 167 LEU A O 1
ATOM 1281 N N . ALA A 1 168 ? -2.646 -7.554 -8.071 1.00 76.31 168 ALA A N 1
ATOM 1282 C CA . ALA A 1 168 ? -1.562 -6.603 -8.315 1.00 76.31 168 ALA A CA 1
ATOM 1283 C C . ALA A 1 168 ? -1.690 -5.864 -9.662 1.00 76.31 168 ALA A C 1
ATOM 1285 O O . ALA A 1 168 ? -0.784 -5.115 -10.023 1.00 76.31 168 ALA A O 1
ATOM 1286 N N . ARG A 1 169 ? -2.759 -6.126 -10.426 1.00 65.19 169 ARG A N 1
ATOM 1287 C CA . ARG A 1 169 ? -2.976 -5.612 -11.785 1.00 65.19 169 ARG A CA 1
ATOM 1288 C C . ARG A 1 169 ? -3.951 -4.444 -11.820 1.00 65.19 169 ARG A C 1
ATOM 1290 O O . ARG A 1 169 ? -4.898 -4.445 -11.007 1.00 65.19 169 ARG A O 1
#

Foldseek 3Di:
DDDDDDPDDDDDDPPPDPPPPPDDDPPDPDDDDPDDDPPDDDDDDPDPDDDDDDPDDDDDPPDPPDPDPPPPPPPPPVVPPDDFQDDLVRLVVVLVVLCCQQQPPDPDDPDRGDPVQDPVNNVVSVLSNQLSVQLNVQVVVDPDDSRVSSLVSLCVSCVVSVHDCVRSD

Organism: NCBI:txid1448309

Sequence (169 aa):
MESEDTEEDIPMDPELSKDSYISMHPDLLTSPPPSPALSVMLERSPSVDHILDNGILAAEEENYDNFGDVDTSLSHSTKKPFLPAPSFNDAKSTLHDLQEILKPPQKTGPGYKDPELGLMYQGRLEMMVILLNLYIKSLKGCNGSTAAAWTHTSLIAAKAVGKGPWLAR

Secondary structure (DSSP, 8-state):
-----------------TTSSS-S------PPPPPP-----------------------------------------------PPPPHHHHHHHHHHHHHHHS---SSSS--S-TTS-HHHHHHHHHHHHHHHHHHHHHHH--S-HHHHHHHHHHHHHHHTT--GGGG-

Radius of gyration: 30.9 Å; chains: 1; bounding box: 64×88×69 Å

pLDDT: mean 72.47, std 17.81, range [42.56, 97.62]